Protein AF-A0A962PW15-F1 (afdb_monomer_lite)

Structure (mmCIF, N/CA/C/O backbone):
data_AF-A0A962PW15-F1
#
_entry.id   AF-A0A962PW15-F1
#
loop_
_atom_site.group_PDB
_atom_site.id
_atom_site.type_symbol
_atom_site.label_atom_id
_atom_site.label_alt_id
_atom_site.label_comp_id
_atom_site.label_asym_id
_atom_site.label_entity_id
_atom_site.label_seq_id
_atom_site.pdbx_PDB_ins_code
_atom_site.Cartn_x
_atom_site.Cartn_y
_atom_site.Cartn_z
_atom_site.occupancy
_atom_site.B_iso_or_equiv
_atom_site.auth_seq_id
_atom_site.auth_comp_id
_atom_site.auth_asym_id
_atom_site.auth_atom_id
_atom_site.pdbx_PDB_model_num
ATOM 1 N N . MET A 1 1 ? 4.750 -5.402 4.567 1.00 90.44 1 MET A N 1
ATOM 2 C CA . MET A 1 1 ? 4.437 -5.285 3.126 1.00 90.44 1 MET A CA 1
ATOM 3 C C . MET A 1 1 ? 3.003 -5.741 2.946 1.00 90.44 1 MET A C 1
ATOM 5 O O . MET A 1 1 ? 2.578 -6.580 3.731 1.00 90.44 1 MET A O 1
ATOM 9 N N . LEU A 1 2 ? 2.277 -5.164 1.995 1.00 95.81 2 LEU A N 1
ATOM 10 C CA . LEU A 1 2 ? 0.912 -5.549 1.639 1.00 95.81 2 LEU A CA 1
ATOM 11 C C . LEU A 1 2 ? 0.941 -6.244 0.280 1.00 95.81 2 LEU A C 1
ATOM 13 O O . LEU A 1 2 ? 1.470 -5.659 -0.661 1.00 95.81 2 LEU A O 1
ATOM 17 N N . ASP A 1 3 ? 0.375 -7.444 0.200 1.00 96.56 3 ASP A N 1
ATOM 18 C CA . ASP A 1 3 ? 0.013 -8.093 -1.063 1.00 96.56 3 ASP A CA 1
ATOM 19 C C . ASP A 1 3 ? -1.358 -7.569 -1.499 1.00 96.56 3 ASP A C 1
ATOM 21 O O . ASP A 1 3 ? -2.321 -7.704 -0.743 1.00 96.56 3 ASP A O 1
ATOM 25 N N . TYR A 1 4 ? -1.446 -6.940 -2.668 1.00 96.50 4 TYR A N 1
ATOM 26 C CA . TYR A 1 4 ? -2.704 -6.402 -3.194 1.00 96.50 4 TYR A CA 1
ATOM 27 C C . TYR A 1 4 ? -3.251 -7.198 -4.384 1.00 96.50 4 TYR A C 1
ATOM 29 O O . 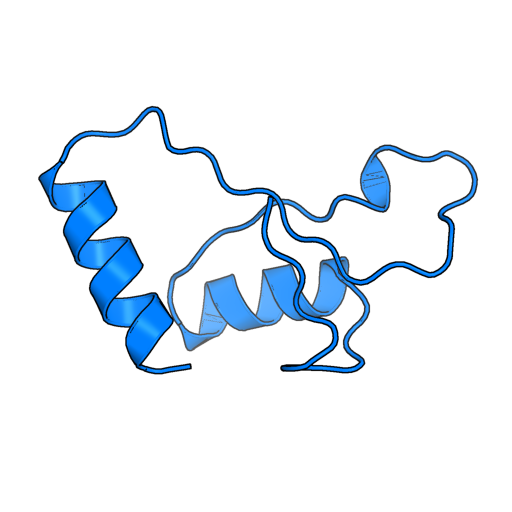TYR A 1 4 ? -4.217 -6.758 -5.001 1.00 96.50 4 TYR A O 1
ATOM 37 N N . SER A 1 5 ? -2.700 -8.381 -4.680 1.00 96.25 5 SER A N 1
ATOM 38 C CA . SER A 1 5 ? -3.134 -9.214 -5.817 1.00 96.25 5 SER A CA 1
ATOM 39 C C . SER A 1 5 ? -4.620 -9.596 -5.800 1.00 96.25 5 SER A C 1
ATOM 41 O O . SER A 1 5 ? -5.187 -9.891 -6.844 1.00 96.25 5 SER A O 1
ATOM 43 N N . ALA A 1 6 ? -5.272 -9.578 -4.633 1.00 95.44 6 ALA A N 1
ATOM 44 C CA . ALA A 1 6 ? -6.711 -9.819 -4.500 1.00 95.44 6 ALA A CA 1
ATOM 45 C C . ALA A 1 6 ? -7.578 -8.547 -4.626 1.00 95.44 6 ALA A C 1
ATOM 47 O O . ALA A 1 6 ? -8.802 -8.643 -4.578 1.00 95.44 6 ALA A O 1
ATOM 48 N N . ILE A 1 7 ? -6.959 -7.367 -4.730 1.00 94.50 7 ILE A N 1
ATOM 49 C CA . ILE A 1 7 ? -7.619 -6.052 -4.685 1.00 94.50 7 ILE A CA 1
ATOM 50 C C . ILE A 1 7 ? -7.567 -5.364 -6.056 1.00 94.50 7 ILE A C 1
ATOM 52 O O . ILE A 1 7 ? -8.542 -4.738 -6.467 1.00 94.50 7 ILE A O 1
ATOM 56 N N . SER A 1 8 ? -6.438 -5.444 -6.768 1.00 94.75 8 SER A N 1
ATOM 57 C CA . SER A 1 8 ? -6.243 -4.759 -8.051 1.00 94.75 8 SER A CA 1
ATOM 58 C C . SER A 1 8 ? -5.164 -5.432 -8.903 1.00 94.75 8 SER A C 1
ATOM 60 O O . SER A 1 8 ? -4.165 -5.899 -8.361 1.00 94.75 8 SER A O 1
ATOM 62 N N . ASP A 1 9 ? -5.342 -5.394 -10.229 1.00 95.25 9 ASP A N 1
ATOM 63 C CA . ASP A 1 9 ? -4.325 -5.754 -11.239 1.00 95.25 9 ASP A CA 1
ATOM 64 C C . ASP A 1 9 ? -3.472 -4.539 -11.694 1.00 95.25 9 ASP A C 1
ATOM 66 O O . ASP A 1 9 ? -2.569 -4.657 -12.522 1.00 95.25 9 ASP A O 1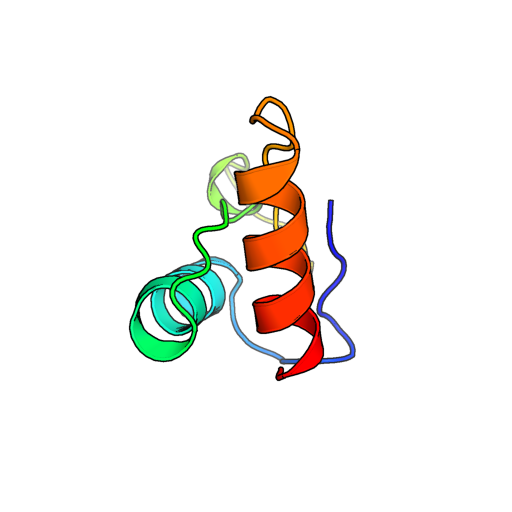
ATOM 70 N N . GLU A 1 10 ? -3.763 -3.369 -11.116 1.00 96.00 10 GLU A N 1
ATOM 71 C CA . GLU A 1 10 ? -2.871 -2.231 -10.871 1.00 96.00 10 GLU A CA 1
ATOM 72 C C . GLU A 1 10 ? -1.346 -2.439 -10.916 1.00 96.00 10 GLU A C 1
ATOM 74 O O . GLU A 1 10 ? -0.857 -3.087 -9.992 1.00 96.00 10 GLU A O 1
ATOM 79 N N . PRO A 1 11 ? -0.527 -1.832 -11.801 1.00 96.44 11 PRO A N 1
ATOM 80 C CA . PRO A 1 11 ? 0.888 -1.657 -11.478 1.00 96.44 11 PRO A CA 1
ATOM 81 C C . PRO A 1 11 ? 1.043 -0.886 -10.158 1.00 96.44 11 PRO A C 1
ATOM 83 O O . PRO A 1 11 ? 0.334 0.093 -9.911 1.00 96.44 11 PRO A O 1
ATOM 86 N N . ASP A 1 12 ? 1.998 -1.282 -9.313 1.00 97.25 12 ASP A N 1
ATOM 87 C CA . ASP A 1 12 ? 2.124 -0.742 -7.950 1.00 97.25 12 ASP A CA 1
ATOM 88 C C . ASP A 1 12 ? 2.300 0.783 -7.907 1.00 97.25 12 ASP A C 1
ATOM 90 O O . ASP A 1 12 ? 1.740 1.432 -7.028 1.00 97.25 12 ASP A O 1
ATOM 94 N N . ILE A 1 13 ? 3.007 1.369 -8.876 1.00 97.25 13 ILE A N 1
ATOM 95 C CA . ILE A 1 13 ? 3.152 2.825 -9.021 1.00 97.25 13 ILE A CA 1
ATOM 96 C C . ILE A 1 13 ? 1.785 3.494 -9.215 1.00 97.25 13 ILE A C 1
ATOM 98 O O . ILE A 1 13 ? 1.467 4.457 -8.516 1.00 97.25 13 ILE A O 1
ATOM 102 N N . ALA A 1 14 ? 0.962 2.972 -10.129 1.00 97.56 14 ALA A N 1
ATOM 103 C CA . ALA A 1 14 ? -0.357 3.529 -10.417 1.00 97.56 14 ALA A CA 1
ATOM 104 C C . ALA A 1 14 ? -1.287 3.396 -9.202 1.00 97.56 14 ALA A C 1
ATOM 106 O O . ALA A 1 14 ? -1.969 4.353 -8.824 1.00 97.56 14 ALA A O 1
ATOM 107 N N . LEU A 1 15 ? -1.253 2.241 -8.530 1.00 97.38 15 LEU A N 1
ATOM 108 C CA . LEU A 1 15 ? -2.048 2.005 -7.329 1.00 97.38 15 LEU A CA 1
ATOM 109 C C . LEU A 1 15 ? -1.617 2.914 -6.163 1.00 97.38 15 LEU A C 1
ATOM 111 O O . LEU A 1 15 ? -2.473 3.474 -5.478 1.00 97.38 15 LEU A O 1
ATOM 115 N N . CYS A 1 16 ? -0.308 3.129 -5.967 1.00 97.69 16 CYS A N 1
ATOM 116 C CA . CYS A 1 16 ? 0.223 4.089 -4.991 1.00 97.69 16 CYS A CA 1
ATOM 117 C C . CYS A 1 16 ? -0.332 5.499 -5.209 1.00 97.69 16 CYS A C 1
ATOM 119 O O . CYS A 1 16 ? -0.781 6.146 -4.255 1.00 97.69 16 CYS A O 1
ATOM 121 N N . GLU A 1 17 ? -0.287 5.992 -6.449 1.00 98.12 17 GLU A N 1
ATOM 122 C CA . GLU A 1 17 ? -0.792 7.323 -6.793 1.00 98.12 17 GLU A CA 1
ATOM 123 C C . GLU A 1 17 ? -2.301 7.424 -6.562 1.00 98.12 17 GLU A C 1
ATOM 125 O O . GLU A 1 17 ? -2.771 8.392 -5.953 1.00 98.12 17 GLU A O 1
ATOM 130 N N . LEU A 1 18 ? -3.052 6.404 -6.986 1.00 97.31 18 LEU A N 1
ATOM 131 C CA . LEU A 1 18 ? -4.496 6.326 -6.799 1.00 97.31 18 LEU A CA 1
ATOM 132 C C . LEU A 1 18 ? -4.866 6.382 -5.314 1.00 97.31 18 LEU A C 1
ATOM 134 O O . LEU A 1 18 ? -5.646 7.245 -4.911 1.00 97.31 18 LEU A O 1
ATOM 138 N N . TRP A 1 19 ? -4.267 5.520 -4.490 1.00 96.94 19 TRP A N 1
ATOM 139 C CA . TRP A 1 19 ? -4.558 5.445 -3.056 1.00 96.94 19 TRP A CA 1
ATOM 140 C C . TRP A 1 19 ? -4.168 6.718 -2.316 1.00 96.94 19 TRP A C 1
ATOM 142 O O . TRP A 1 19 ? -4.911 7.183 -1.448 1.00 96.94 19 TRP A O 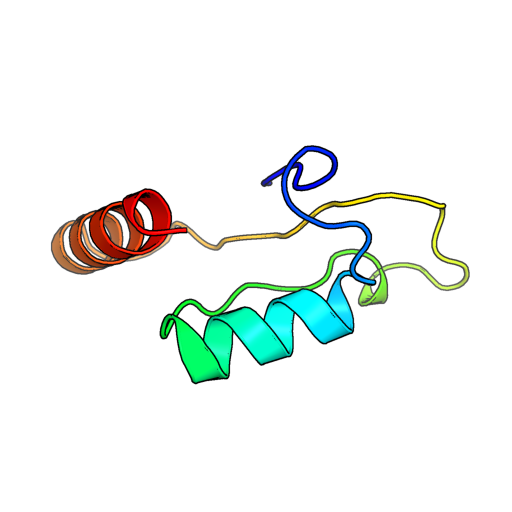1
ATOM 152 N N . THR A 1 20 ? -3.058 7.340 -2.711 1.00 97.56 20 THR A N 1
ATOM 153 C CA . THR A 1 20 ? -2.640 8.622 -2.137 1.00 97.56 20 THR A CA 1
ATOM 154 C C . THR A 1 20 ? -3.66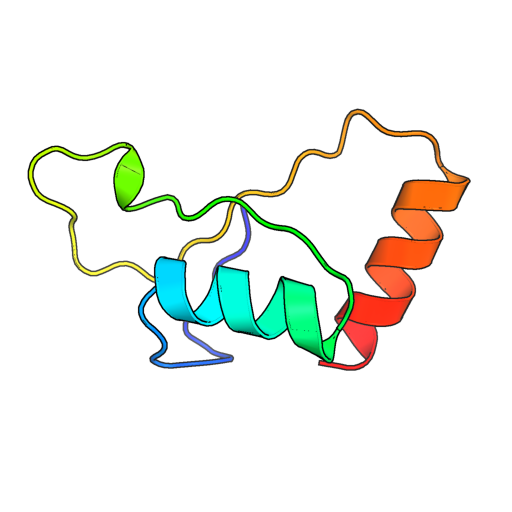6 9.714 -2.439 1.00 97.56 20 THR A C 1
ATOM 156 O O . THR A 1 20 ? -4.001 10.502 -1.556 1.00 97.56 20 THR A O 1
ATOM 159 N N . ARG A 1 21 ? -4.192 9.763 -3.670 1.00 97.25 21 ARG A N 1
ATOM 160 C CA . ARG A 1 21 ? -5.132 10.806 -4.110 1.00 97.25 21 ARG A CA 1
ATOM 161 C C . ARG A 1 21 ? -6.565 10.581 -3.631 1.00 97.25 21 ARG A C 1
ATOM 163 O O . ARG A 1 21 ? -7.223 11.551 -3.270 1.00 97.25 21 ARG A O 1
ATOM 170 N N . GLN A 1 22 ? -7.053 9.344 -3.680 1.00 96.06 22 GLN A N 1
ATOM 171 C CA . GLN A 1 22 ? -8.458 9.016 -3.417 1.00 96.06 22 GLN A CA 1
ATOM 172 C C . GLN A 1 22 ? -8.708 8.655 -1.954 1.00 96.06 22 GLN A C 1
ATOM 174 O O . GLN A 1 22 ? -9.667 9.142 -1.365 1.00 96.06 22 GLN A O 1
ATOM 179 N N . HIS A 1 23 ? -7.823 7.855 -1.356 1.00 95.25 23 HIS A N 1
ATOM 180 C CA . HIS A 1 23 ? -7.994 7.341 0.006 1.00 95.25 23 HIS A CA 1
ATOM 181 C C . HIS A 1 23 ? -7.131 8.086 1.036 1.00 95.25 23 HIS A C 1
ATOM 183 O O . HIS A 1 23 ? -7.269 7.881 2.241 1.00 95.25 23 HIS A O 1
ATOM 189 N N . GLY A 1 24 ? -6.230 8.969 0.588 1.00 96.00 24 GLY A N 1
ATOM 190 C CA . GLY A 1 24 ? -5.299 9.676 1.471 1.00 96.00 24 GLY A CA 1
ATOM 191 C C . GLY A 1 24 ? -4.266 8.750 2.119 1.00 96.00 24 GLY A C 1
ATOM 192 O O . GLY A 1 24 ? -3.723 9.081 3.173 1.00 96.00 24 GLY A O 1
ATOM 193 N N . ILE A 1 25 ? -4.004 7.588 1.511 1.00 97.19 25 ILE A N 1
ATOM 194 C CA . ILE A 1 25 ? -3.059 6.587 2.004 1.00 97.19 25 ILE A CA 1
ATOM 195 C C . ILE A 1 25 ? -1.842 6.544 1.087 1.00 97.19 25 ILE A C 1
ATOM 197 O O . ILE A 1 25 ? -1.906 6.062 -0.039 1.00 97.19 25 ILE A O 1
ATOM 201 N N . ALA A 1 26 ? -0.713 7.030 1.600 1.00 97.50 26 ALA A N 1
ATOM 202 C CA . ALA A 1 26 ? 0.562 6.946 0.906 1.00 97.50 26 ALA A CA 1
ATOM 203 C C . ALA A 1 26 ? 1.245 5.600 1.185 1.00 97.50 26 ALA A C 1
ATOM 205 O O . ALA A 1 26 ? 1.498 5.231 2.337 1.00 97.50 26 ALA A O 1
ATOM 206 N N . SER A 1 27 ? 1.593 4.898 0.115 1.00 97.75 27 SER A N 1
ATOM 207 C CA . SER A 1 27 ? 2.425 3.696 0.118 1.00 97.75 27 SER A CA 1
ATOM 208 C C . SER A 1 27 ? 3.643 3.907 -0.782 1.00 97.75 27 SER A C 1
ATOM 210 O O . SER A 1 27 ? 3.787 4.942 -1.432 1.00 97.75 27 SER A O 1
ATOM 212 N N . ILE A 1 28 ? 4.571 2.955 -0.766 1.00 98.12 28 ILE A N 1
ATOM 213 C CA . ILE A 1 28 ? 5.777 2.995 -1.591 1.00 98.12 28 ILE A CA 1
ATOM 214 C C . ILE A 1 28 ? 5.717 1.798 -2.545 1.00 98.12 28 ILE A C 1
ATOM 216 O O . ILE A 1 28 ? 5.614 0.668 -2.046 1.00 98.12 28 ILE A O 1
ATOM 220 N N . PRO A 1 29 ? 5.788 2.022 -3.871 1.00 97.38 29 PRO A N 1
ATOM 221 C CA . PRO A 1 29 ? 5.812 0.936 -4.840 1.00 97.38 29 PRO A CA 1
ATOM 222 C C . PRO A 1 29 ? 7.103 0.142 -4.641 1.00 97.38 29 PRO A C 1
ATOM 224 O O . PRO A 1 29 ? 8.160 0.717 -4.376 1.00 97.38 29 PRO A O 1
ATOM 227 N N . ILE A 1 30 ? 7.025 -1.183 -4.687 1.00 96.94 30 ILE A N 1
ATOM 228 C CA . ILE A 1 30 ? 8.194 -2.043 -4.484 1.00 96.94 30 ILE A CA 1
ATOM 229 C C . ILE A 1 30 ? 8.990 -2.200 -5.788 1.00 96.94 30 ILE A C 1
ATOM 231 O O . ILE A 1 30 ? 10.213 -2.336 -5.741 1.00 96.94 30 ILE A O 1
ATOM 235 N N . SER A 1 31 ? 8.327 -2.125 -6.942 1.00 96.38 31 SER A N 1
ATOM 236 C CA . SER A 1 31 ? 8.925 -2.255 -8.273 1.00 96.38 31 SER A CA 1
ATOM 237 C C . SER A 1 31 ? 10.085 -1.287 -8.511 1.00 96.38 31 SER A C 1
ATOM 239 O O . SER A 1 31 ? 11.074 -1.673 -9.125 1.00 96.38 31 SER A O 1
ATOM 241 N N . VAL A 1 32 ? 10.029 -0.075 -7.946 1.00 96.44 32 VAL A N 1
ATOM 242 C CA . VAL A 1 32 ? 11.062 0.966 -8.117 1.00 96.44 32 VAL A CA 1
ATOM 243 C C . VAL A 1 32 ? 12.407 0.618 -7.472 1.00 96.44 32 VAL A C 1
ATOM 245 O O . VAL A 1 32 ? 13.399 1.297 -7.724 1.00 96.44 32 VAL A O 1
ATOM 248 N N . PHE A 1 33 ? 12.459 -0.417 -6.630 1.00 96.81 33 PHE A N 1
ATOM 249 C CA . PHE A 1 33 ? 13.705 -0.913 -6.040 1.00 96.81 33 PHE A CA 1
ATOM 250 C C . PHE A 1 33 ? 14.394 -1.988 -6.895 1.00 96.81 33 PHE A C 1
ATOM 252 O O . PHE A 1 33 ? 15.440 -2.497 -6.494 1.00 96.81 33 PHE A O 1
ATOM 259 N N . TYR A 1 34 ? 13.831 -2.335 -8.055 1.00 95.75 34 TYR A N 1
ATOM 260 C CA . TYR A 1 34 ? 14.387 -3.314 -8.985 1.00 95.75 34 TYR A CA 1
ATOM 261 C C . TYR A 1 34 ? 14.817 -2.634 -10.285 1.00 95.75 34 TYR A C 1
ATOM 263 O O . TYR A 1 34 ? 14.105 -1.792 -10.820 1.00 95.75 34 TYR A O 1
ATOM 271 N N . GLU A 1 35 ? 15.959 -3.052 -10.834 1.00 95.94 35 GLU A N 1
ATOM 272 C CA . GLU A 1 35 ? 16.370 -2.656 -12.187 1.00 95.94 35 GLU A CA 1
ATOM 273 C C . GLU A 1 35 ? 15.444 -3.271 -13.249 1.00 95.94 35 GLU A C 1
ATOM 275 O O . GLU A 1 35 ? 15.018 -2.605 -14.186 1.00 95.94 35 GLU A O 1
ATOM 280 N N . THR A 1 36 ? 15.093 -4.548 -13.076 1.00 96.00 36 THR A N 1
ATOM 281 C CA . THR A 1 36 ? 14.044 -5.237 -13.837 1.00 96.00 36 THR A CA 1
ATOM 282 C C . THR A 1 36 ? 13.030 -5.798 -12.841 1.00 96.00 36 THR A C 1
ATOM 284 O O . THR A 1 36 ? 13.352 -6.758 -12.133 1.00 96.00 36 THR A O 1
ATOM 287 N N . PRO A 1 37 ? 11.833 -5.200 -12.724 1.00 91.06 37 PRO A N 1
ATOM 288 C CA . PRO A 1 37 ? 10.845 -5.636 -11.747 1.00 91.06 37 PRO A CA 1
ATOM 289 C C . PRO A 1 37 ? 10.271 -7.013 -12.113 1.00 91.06 37 PRO A C 1
ATOM 291 O O . PRO A 1 37 ? 9.937 -7.238 -13.278 1.00 91.06 37 PRO A O 1
ATOM 294 N N . PRO A 1 38 ? 10.105 -7.934 -11.147 1.00 90.94 38 PRO A N 1
ATOM 295 C CA . PRO A 1 38 ? 9.317 -9.139 -11.371 1.00 90.94 38 PRO A CA 1
ATOM 296 C C . PRO A 1 38 ? 7.820 -8.797 -11.434 1.00 90.94 38 PRO A C 1
ATOM 298 O O . PRO A 1 38 ? 7.388 -7.752 -10.944 1.00 90.94 38 PRO A O 1
ATOM 301 N N . THR A 1 39 ? 7.006 -9.704 -11.975 1.00 90.31 39 THR A N 1
ATOM 302 C CA . THR A 1 39 ? 5.544 -9.611 -11.860 1.00 90.31 39 THR A CA 1
ATOM 303 C C . THR A 1 39 ? 5.142 -9.863 -10.408 1.00 90.31 39 THR A C 1
ATOM 305 O O . THR A 1 39 ? 5.206 -10.995 -9.931 1.00 90.31 39 THR A O 1
ATOM 308 N N . GLN A 1 40 ? 4.773 -8.802 -9.691 1.00 92.56 40 GLN A N 1
ATOM 309 C CA . GLN A 1 40 ? 4.380 -8.858 -8.285 1.00 92.56 40 GLN A CA 1
ATOM 310 C C . GLN A 1 40 ? 3.414 -7.723 -7.943 1.00 92.56 40 GLN A C 1
ATOM 312 O O . GLN A 1 40 ? 3.484 -6.647 -8.533 1.00 92.56 40 GL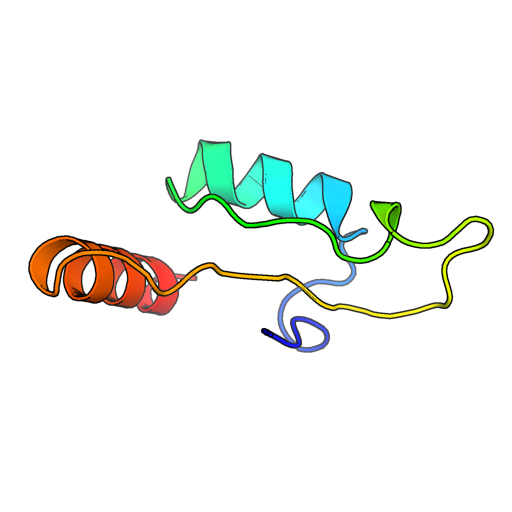N A O 1
ATOM 317 N N . HIS A 1 41 ? 2.585 -7.945 -6.927 1.00 96.38 41 HIS A N 1
ATOM 318 C CA . HIS A 1 41 ? 1.586 -6.988 -6.465 1.00 96.38 41 HIS A CA 1
ATOM 319 C C . HIS A 1 41 ? 1.838 -6.621 -4.998 1.00 96.38 41 HIS A C 1
ATOM 321 O O . HIS A 1 41 ? 1.050 -6.947 -4.113 1.00 96.38 41 HIS A O 1
ATOM 327 N N . TYR A 1 42 ? 2.973 -5.959 -4.728 1.00 97.38 42 TYR A N 1
ATOM 328 C CA . TYR A 1 42 ? 3.358 -5.545 -3.374 1.00 97.38 42 TYR A CA 1
ATOM 329 C C . TYR A 1 42 ? 3.432 -4.030 -3.187 1.00 97.38 42 TYR A C 1
ATOM 331 O O . TYR A 1 42 ? 4.055 -3.318 -3.970 1.00 97.38 42 TYR A O 1
ATOM 339 N N . LEU A 1 43 ? 2.881 -3.561 -2.065 1.00 97.62 43 LEU A N 1
ATOM 340 C CA . LEU A 1 43 ? 3.045 -2.200 -1.553 1.00 97.62 43 LEU A CA 1
ATOM 341 C C . LEU A 1 43 ? 3.796 -2.199 -0.218 1.00 97.62 43 LEU A C 1
ATOM 343 O O . LEU A 1 43 ? 3.593 -3.057 0.654 1.00 97.62 43 LEU A O 1
ATOM 347 N N . ARG A 1 44 ? 4.653 -1.196 -0.007 1.00 98.31 44 ARG A N 1
ATOM 348 C CA . ARG A 1 44 ? 5.340 -0.988 1.274 1.00 98.31 44 ARG A CA 1
ATOM 349 C C . ARG A 1 44 ? 4.728 0.162 2.059 1.00 98.31 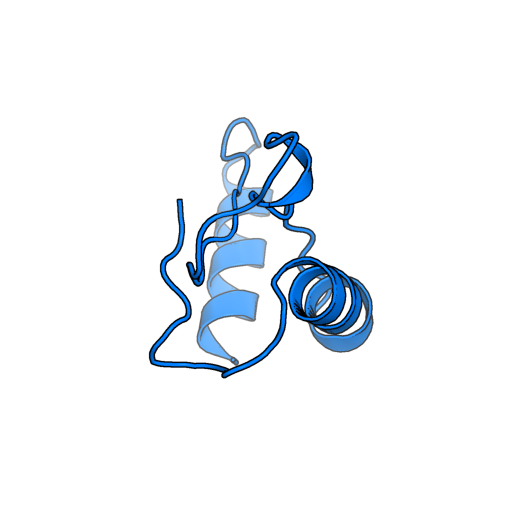44 ARG A C 1
ATOM 351 O O . ARG A 1 44 ? 4.671 1.292 1.586 1.00 98.31 44 ARG A O 1
ATOM 358 N N . PHE A 1 45 ? 4.397 -0.124 3.314 1.00 97.81 45 PHE A N 1
ATOM 359 C CA . PHE A 1 45 ? 4.000 0.858 4.319 1.00 97.81 45 PHE A CA 1
ATOM 360 C C . PHE A 1 45 ? 5.098 1.044 5.364 1.00 97.81 45 PHE A C 1
ATOM 362 O O . PHE A 1 45 ? 5.854 0.115 5.658 1.00 97.81 45 PHE A O 1
ATOM 369 N N . CYS A 1 46 ? 5.178 2.247 5.932 1.00 97.31 46 CYS A N 1
ATOM 370 C CA . CYS A 1 46 ? 6.061 2.559 7.049 1.00 97.31 46 CYS A CA 1
ATOM 371 C C . CYS A 1 46 ? 5.232 2.743 8.322 1.00 97.31 46 CYS A C 1
ATOM 373 O O . CYS A 1 46 ? 4.470 3.701 8.428 1.00 97.31 46 CYS A O 1
ATOM 375 N N . PHE A 1 47 ? 5.424 1.845 9.289 1.00 96.62 47 PHE A N 1
ATOM 376 C CA . PHE A 1 47 ? 4.702 1.848 10.565 1.00 96.62 47 PHE A CA 1
ATOM 377 C C . PHE A 1 47 ? 5.417 2.628 11.677 1.00 96.62 47 PHE A C 1
ATOM 379 O O . PHE A 1 47 ? 4.891 2.736 12.776 1.00 96.62 47 PHE A O 1
ATOM 386 N N . ALA A 1 48 ? 6.602 3.192 11.409 1.00 97.75 48 ALA A N 1
ATOM 387 C CA . ALA A 1 48 ? 7.320 4.059 12.345 1.00 97.75 48 ALA A CA 1
ATOM 388 C C . ALA A 1 48 ? 6.631 5.437 12.437 1.00 97.75 48 ALA A C 1
ATOM 390 O O . ALA A 1 48 ? 7.113 6.442 11.907 1.00 97.75 48 ALA A O 1
ATOM 391 N N . LYS A 1 49 ? 5.442 5.443 13.038 1.00 96.88 49 LYS A N 1
ATOM 392 C CA . LYS A 1 49 ? 4.504 6.558 13.204 1.00 96.88 49 LYS A CA 1
ATOM 393 C C . LYS A 1 49 ? 3.884 6.460 14.604 1.00 96.88 49 LYS A C 1
ATOM 395 O O . LYS A 1 49 ? 4.078 5.463 15.290 1.00 96.88 49 LYS A O 1
ATOM 400 N N . SER A 1 50 ? 3.161 7.490 15.037 1.00 98.44 50 SER A N 1
ATOM 401 C CA . SER A 1 50 ? 2.426 7.448 16.305 1.00 98.44 50 SER A CA 1
ATOM 402 C C . SER A 1 50 ? 1.137 6.633 16.181 1.00 98.44 50 SER A C 1
ATOM 404 O O . SER A 1 50 ? 0.541 6.576 15.104 1.00 98.44 50 SER A O 1
ATOM 406 N N . ASP A 1 51 ? 0.666 6.069 17.294 1.00 98.50 51 ASP A N 1
ATOM 407 C CA . ASP A 1 51 ? -0.560 5.261 17.334 1.00 98.50 51 ASP A CA 1
ATOM 408 C C . ASP A 1 51 ? -1.777 5.956 16.699 1.00 98.50 51 ASP A C 1
ATOM 410 O O . ASP A 1 51 ? -2.444 5.317 15.886 1.00 98.50 51 ASP A O 1
ATOM 414 N N . PRO A 1 52 ? -2.047 7.261 16.935 1.00 98.50 52 PRO A N 1
ATOM 415 C CA . PRO A 1 52 ? -3.177 7.930 16.289 1.00 98.50 52 PRO A CA 1
ATOM 416 C C . PRO A 1 52 ? -3.082 7.943 14.758 1.00 98.50 52 PRO A C 1
ATOM 418 O O . PRO A 1 52 ? -4.096 7.833 14.075 1.00 98.50 52 PRO A O 1
ATOM 421 N N . VAL A 1 53 ? -1.868 8.050 14.204 1.00 97.94 53 VAL A N 1
ATOM 422 C CA . VAL A 1 53 ? -1.651 8.001 12.750 1.00 97.94 53 VAL A CA 1
ATOM 423 C C . VAL A 1 53 ? -1.882 6.589 12.221 1.00 97.94 53 VAL A C 1
ATOM 425 O O . VAL A 1 53 ? -2.478 6.428 11.159 1.00 97.94 53 VAL A O 1
ATOM 428 N N . LEU A 1 54 ? -1.431 5.569 12.955 1.00 98.19 54 LEU A N 1
ATOM 429 C CA . LEU A 1 54 ? -1.618 4.171 12.568 1.00 98.19 54 LEU A CA 1
ATOM 430 C C . LEU A 1 54 ? -3.096 3.765 12.591 1.00 98.19 54 LEU A C 1
ATOM 432 O O . LEU A 1 54 ? -3.554 3.131 11.643 1.00 98.19 54 LEU A O 1
ATOM 436 N N . VAL A 1 55 ? -3.847 4.178 13.616 1.00 98.31 55 VAL A N 1
ATOM 437 C CA . VAL A 1 55 ? -5.294 3.925 13.718 1.00 98.31 55 VAL A CA 1
ATOM 438 C C . VAL A 1 55 ? -6.043 4.609 12.573 1.00 98.31 55 VAL A C 1
ATOM 440 O O . VAL A 1 55 ? -6.765 3.941 11.840 1.00 98.31 55 VAL A O 1
ATOM 443 N N . ALA A 1 56 ? -5.791 5.899 12.335 1.00 97.69 56 ALA A N 1
ATOM 444 C CA . ALA A 1 56 ? -6.448 6.644 11.259 1.00 97.69 56 ALA A CA 1
ATOM 445 C C . ALA A 1 56 ? -6.116 6.111 9.849 1.00 97.69 56 ALA A C 1
ATOM 447 O O . ALA A 1 56 ? -6.903 6.285 8.915 1.00 97.69 56 ALA A O 1
ATOM 448 N N . ALA A 1 57 ? -4.938 5.501 9.668 1.00 97.38 57 ALA A N 1
ATOM 449 C CA . ALA A 1 57 ? -4.573 4.823 8.429 1.00 97.38 57 ALA A CA 1
ATOM 450 C C . ALA A 1 57 ? -5.286 3.469 8.288 1.00 97.38 57 ALA A C 1
ATOM 452 O O . ALA A 1 57 ? -5.765 3.152 7.203 1.00 97.38 57 ALA A O 1
ATOM 453 N N . ALA A 1 58 ? -5.384 2.693 9.373 1.00 96.44 58 ALA A N 1
ATOM 454 C CA . ALA A 1 58 ? -6.102 1.421 9.384 1.00 96.44 58 ALA A CA 1
ATOM 455 C C . ALA A 1 58 ? -7.599 1.604 9.091 1.00 96.44 58 ALA A C 1
ATOM 457 O O . ALA A 1 58 ? -8.149 0.849 8.299 1.00 96.44 58 ALA A O 1
ATOM 458 N N . GLU A 1 59 ? -8.234 2.634 9.658 1.00 97.31 59 GLU A N 1
ATOM 459 C CA . GLU A 1 59 ? -9.639 2.970 9.386 1.00 97.31 59 GLU A CA 1
ATOM 460 C C . GLU A 1 59 ? -9.884 3.212 7.892 1.00 97.31 59 GLU A C 1
ATOM 462 O O . GLU A 1 59 ? -10.754 2.578 7.307 1.00 97.31 59 GLU A O 1
ATOM 467 N N . ARG A 1 60 ? -9.050 4.041 7.251 1.00 96.06 60 ARG A N 1
ATOM 468 C CA . ARG A 1 60 ? -9.122 4.297 5.802 1.00 96.06 60 ARG A CA 1
ATOM 469 C C . ARG A 1 60 ? -8.887 3.043 4.965 1.00 96.06 60 ARG A C 1
ATOM 471 O O . ARG A 1 60 ? -9.520 2.880 3.933 1.00 96.06 60 ARG A O 1
ATOM 478 N N . LEU A 1 61 ? -7.962 2.176 5.379 1.00 95.00 61 LEU A N 1
ATOM 479 C CA . LEU A 1 61 ? -7.671 0.927 4.667 1.00 95.00 61 LEU A CA 1
ATOM 480 C C . LEU A 1 61 ? -8.843 -0.062 4.719 1.00 95.00 61 LEU A C 1
ATOM 482 O O . LEU A 1 61 ? -9.004 -0.831 3.783 1.00 95.00 61 LEU A O 1
ATOM 486 N N . CYS A 1 62 ? -9.661 -0.041 5.775 1.00 94.81 62 CYS A N 1
ATOM 487 C CA . CYS A 1 62 ? -10.861 -0.878 5.880 1.00 94.81 62 CYS A CA 1
ATOM 488 C C . CYS A 1 62 ? -12.018 -0.421 4.970 1.00 94.81 62 CYS A C 1
ATOM 490 O O . CYS A 1 62 ? -13.014 -1.134 4.866 1.00 94.81 62 CYS A O 1
ATOM 492 N N . GLU A 1 63 ? -11.918 0.759 4.353 1.00 91.75 63 GLU A N 1
ATOM 493 C CA . GLU A 1 63 ? -12.916 1.306 3.421 1.00 91.75 63 GLU A CA 1
ATOM 494 C C . GLU A 1 63 ? -12.593 1.002 1.944 1.00 91.75 63 GLU A C 1
ATOM 496 O O . GLU A 1 63 ? -13.371 1.378 1.065 1.00 91.75 63 GLU A O 1
ATOM 501 N N . ILE A 1 64 ? -11.449 0.359 1.676 1.00 88.12 64 ILE A N 1
ATOM 502 C CA . ILE A 1 64 ? -10.963 -0.036 0.342 1.00 88.12 64 ILE A CA 1
ATOM 503 C C . ILE A 1 64 ? -11.364 -1.483 0.063 1.00 88.12 64 ILE A C 1
ATOM 505 O O . ILE A 1 64 ? -11.920 -1.725 -1.031 1.00 88.12 64 ILE A O 1
#

Secondary structure (DSSP, 8-state):
-EE-TTT----HHHHHHHHHHHT----EESGGG-SS--S--EEE----S-HHHHHHHHHHHTT-

Foldseek 3Di:
DDFCPVPDPDQQVRVQVCCCPPLVDHWDHPQVVDPHRDPGRDTHDDPPDDPVVVVSNVVSVVVD

Radius of gyration: 12.09 Å; chains: 1; bounding box: 29×21×31 Å

Sequence (64 aa):
MLDYSAISDEPDIALCELWTRQHGIASIPISVFYETPPTQHYLRFCFAKSDPVLVAAAERLCEI

pLDDT: mean 96.21, std 2.19, range [88.12, 98.5]